Protein AF-A0A5X5WXW9-F1 (afdb_monomer_lite)

Radius of gyration: 16.82 Å; chains: 1; bounding box: 52×45×44 Å

Structure (mmCIF, N/CA/C/O backbone):
data_AF-A0A5X5WXW9-F1
#
_entry.id   AF-A0A5X5WXW9-F1
#
loop_
_atom_site.group_PDB
_atom_site.id
_atom_site.type_symbol
_atom_site.label_atom_id
_atom_site.label_alt_id
_atom_site.label_comp_id
_atom_site.label_asym_id
_atom_site.label_entity_id
_atom_site.label_seq_id
_atom_site.pdbx_PDB_ins_code
_atom_site.Cartn_x
_atom_site.Cartn_y
_atom_site.Cartn_z
_atom_site.occupancy
_atom_site.B_iso_or_equiv
_atom_site.auth_seq_id
_atom_site.auth_comp_id
_atom_site.auth_asym_id
_atom_site.auth_atom_id
_atom_site.pdbx_PDB_model_num
ATOM 1 N N . PRO A 1 1 ? -33.579 -34.710 -15.423 1.00 35.94 1 PRO A N 1
ATOM 2 C CA . PRO A 1 1 ? -33.765 -33.239 -15.395 1.00 35.94 1 PRO A CA 1
ATOM 3 C C . PRO A 1 1 ? -32.808 -32.588 -14.384 1.00 35.94 1 PRO A C 1
ATOM 5 O O . PRO A 1 1 ? -32.977 -32.773 -13.184 1.00 35.94 1 PRO A O 1
ATOM 8 N N . ILE A 1 2 ? -31.778 -31.888 -14.869 1.00 40.22 2 ILE A N 1
ATOM 9 C CA . ILE A 1 2 ? -30.799 -31.188 -14.029 1.00 40.22 2 ILE A CA 1
ATOM 10 C C . ILE A 1 2 ? -30.875 -29.694 -14.354 1.00 40.22 2 ILE A C 1
ATOM 12 O O . ILE A 1 2 ? -30.852 -29.301 -15.520 1.00 40.22 2 ILE A O 1
ATOM 16 N N . SER A 1 3 ? -31.078 -28.876 -13.324 1.00 35.94 3 SER A N 1
ATOM 17 C CA . SER A 1 3 ? -31.236 -27.430 -13.465 1.00 35.94 3 SER A CA 1
ATOM 18 C C . SER A 1 3 ? -29.859 -26.785 -13.599 1.00 35.94 3 SER A C 1
ATOM 20 O O . SER A 1 3 ? -29.066 -26.810 -12.662 1.00 35.94 3 SER A O 1
ATOM 22 N N . ILE A 1 4 ? -29.575 -26.218 -14.771 1.00 55.91 4 ILE A N 1
ATOM 23 C CA . ILE A 1 4 ? -28.431 -25.339 -15.022 1.00 55.91 4 ILE A CA 1
ATOM 24 C C . ILE A 1 4 ? -29.017 -23.944 -15.209 1.00 55.91 4 ILE A C 1
ATOM 26 O O . ILE A 1 4 ? -29.536 -23.643 -16.280 1.00 55.91 4 ILE A O 1
ATOM 30 N N . ARG A 1 5 ? -28.981 -23.101 -14.175 1.00 50.28 5 ARG A N 1
ATOM 31 C CA . ARG A 1 5 ? -29.218 -21.652 -14.289 1.00 50.28 5 ARG A CA 1
ATOM 32 C C . ARG A 1 5 ? -28.781 -20.960 -13.001 1.00 50.28 5 ARG A C 1
ATOM 34 O O . ARG A 1 5 ? -29.483 -21.022 -12.001 1.00 50.28 5 ARG A O 1
ATOM 41 N N . GLY A 1 6 ? -27.632 -20.285 -13.051 1.00 42.75 6 GLY A N 1
ATOM 42 C CA . GLY A 1 6 ? -27.244 -19.348 -11.997 1.00 42.75 6 GLY A CA 1
ATOM 43 C C . GLY A 1 6 ? -25.746 -19.143 -11.807 1.00 42.75 6 GLY A C 1
ATOM 44 O O . GLY A 1 6 ? -25.273 -19.352 -10.705 1.00 42.75 6 GLY A O 1
ATOM 45 N N . GLY A 1 7 ? -25.035 -18.753 -12.873 1.00 45.94 7 GLY A N 1
ATOM 46 C CA . GLY A 1 7 ? -23.791 -17.966 -12.839 1.00 45.94 7 GLY A CA 1
ATOM 47 C C . GLY A 1 7 ? -22.665 -18.410 -11.899 1.00 45.94 7 GLY A C 1
ATOM 48 O O . GLY A 1 7 ? -22.713 -18.177 -10.697 1.00 45.94 7 GLY A O 1
ATOM 49 N N . ILE A 1 8 ? -21.567 -18.906 -12.476 1.00 45.97 8 ILE A N 1
ATOM 50 C CA . ILE A 1 8 ? -20.265 -18.917 -11.798 1.00 45.97 8 ILE A CA 1
ATOM 51 C C . ILE A 1 8 ? -19.945 -17.468 -11.418 1.00 45.97 8 ILE A C 1
ATOM 53 O O . ILE A 1 8 ? -19.677 -16.629 -12.278 1.00 45.97 8 ILE A O 1
ATOM 57 N N . ASN A 1 9 ? -20.016 -17.158 -10.128 1.00 45.88 9 ASN A N 1
ATOM 58 C CA . ASN A 1 9 ? -19.549 -15.888 -9.605 1.00 45.88 9 ASN A CA 1
ATOM 59 C C . ASN A 1 9 ? -18.012 -15.926 -9.651 1.00 45.88 9 ASN A C 1
ATOM 61 O O . ASN A 1 9 ? -17.371 -16.511 -8.783 1.00 45.88 9 ASN A O 1
ATOM 65 N N . LEU A 1 10 ? -17.423 -15.347 -10.702 1.00 43.53 10 LEU A N 1
ATOM 66 C CA . LEU A 1 10 ? -15.971 -15.281 -10.946 1.00 43.53 10 LEU A CA 1
ATOM 67 C C . LEU A 1 10 ? -15.194 -14.443 -9.905 1.00 43.53 10 LEU A C 1
ATOM 69 O O . LEU A 1 10 ? -13.984 -14.291 -10.029 1.00 43.53 10 LEU A O 1
ATOM 73 N N . TYR A 1 11 ? -15.855 -13.939 -8.858 1.00 43.34 11 TYR A N 1
ATOM 74 C CA . TYR A 1 11 ? -15.224 -13.288 -7.704 1.00 43.34 11 TYR A CA 1
ATOM 75 C C . TYR A 1 11 ? -15.028 -14.232 -6.510 1.00 43.34 11 TYR A C 1
ATOM 77 O O . TYR A 1 11 ? -15.009 -13.788 -5.359 1.00 43.34 11 TYR A O 1
ATOM 85 N N . GLN A 1 12 ? -14.876 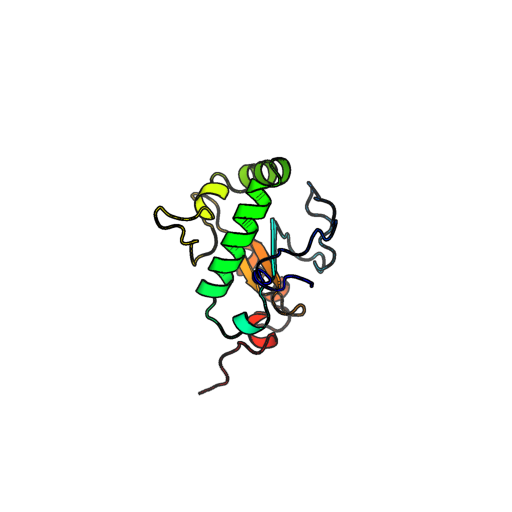-15.535 -6.754 1.00 36.75 12 GLN A N 1
ATOM 86 C CA . GLN A 1 12 ? -14.380 -16.430 -5.719 1.00 36.75 12 GLN A CA 1
ATOM 87 C C . GLN A 1 12 ? -12.906 -16.090 -5.473 1.00 36.75 12 GLN A C 1
ATOM 89 O O . GLN A 1 12 ? -12.025 -16.470 -6.242 1.00 36.75 12 GLN A O 1
ATOM 94 N N . TYR A 1 13 ? -12.636 -15.338 -4.403 1.00 45.09 13 TYR A N 1
ATOM 95 C CA . TYR A 1 13 ? -11.309 -15.337 -3.803 1.00 45.09 13 TYR A CA 1
ATOM 96 C C . TYR A 1 13 ? -10.932 -16.795 -3.555 1.00 45.09 13 TYR A C 1
ATOM 98 O O . TYR A 1 13 ? -11.674 -17.517 -2.884 1.00 45.09 13 TYR A O 1
ATOM 106 N N . ALA A 1 14 ? -9.826 -17.232 -4.159 1.00 35.44 14 ALA A N 1
ATOM 107 C CA . ALA A 1 14 ? -9.316 -18.577 -3.962 1.00 35.44 14 ALA A CA 1
ATOM 108 C C . ALA A 1 14 ? -9.222 -18.852 -2.449 1.00 35.44 14 ALA A C 1
ATOM 110 O O . ALA A 1 14 ? -8.676 -18.014 -1.723 1.00 35.44 14 ALA A O 1
ATOM 111 N N . PRO A 1 15 ? -9.771 -19.972 -1.954 1.00 38.28 15 PRO A N 1
ATOM 112 C CA . PRO A 1 15 ? -9.630 -20.326 -0.554 1.00 38.28 15 PRO A CA 1
ATOM 113 C C . PRO A 1 15 ? -8.145 -20.573 -0.249 1.00 38.28 15 PRO A C 1
ATOM 115 O O . PRO A 1 15 ? -7.556 -21.520 -0.755 1.00 38.28 15 PRO A O 1
ATOM 118 N N . ASN A 1 16 ? -7.581 -19.680 0.569 1.00 46.34 16 ASN A N 1
ATOM 119 C CA . ASN A 1 16 ? -6.363 -19.799 1.376 1.00 46.34 16 ASN A CA 1
ATOM 120 C C . ASN A 1 16 ? -5.092 -20.375 0.717 1.00 46.34 16 ASN A C 1
ATOM 122 O O . ASN A 1 16 ? -4.934 -21.594 0.648 1.00 46.34 16 ASN A O 1
ATOM 126 N N . PRO A 1 17 ? -4.056 -19.552 0.474 1.00 35.62 17 PRO A N 1
ATOM 127 C CA . PRO A 1 17 ? -2.695 -19.970 0.756 1.00 35.62 17 PRO A CA 1
ATOM 128 C C . PRO A 1 17 ? -2.416 -19.693 2.239 1.00 35.62 17 PRO A C 1
ATOM 130 O O . PRO A 1 17 ? -2.293 -18.544 2.657 1.00 35.62 17 PRO A O 1
ATOM 133 N N . ILE A 1 18 ? -2.346 -20.744 3.054 1.00 37.53 18 ILE A N 1
ATOM 134 C CA . ILE A 1 18 ? -1.765 -20.651 4.396 1.00 37.53 18 ILE A CA 1
ATOM 135 C C . ILE A 1 18 ? -0.286 -20.282 4.219 1.00 37.53 18 ILE A C 1
ATOM 137 O O . ILE A 1 18 ? 0.556 -21.144 3.989 1.00 37.53 18 ILE A O 1
ATOM 141 N N . SER A 1 19 ? 0.027 -18.997 4.304 1.00 38.12 19 SER A N 1
ATOM 142 C CA . SER A 1 19 ? 1.352 -18.502 4.663 1.00 38.12 19 SER A CA 1
ATOM 143 C C . SER A 1 19 ? 1.185 -17.819 6.006 1.00 38.12 19 SER A C 1
ATOM 145 O O . SER A 1 19 ? 0.351 -16.928 6.156 1.00 38.12 19 SER A O 1
ATOM 147 N N . TRP A 1 20 ? 1.895 -18.341 6.995 1.00 40.53 20 TRP A N 1
ATOM 148 C CA . TRP A 1 20 ? 1.813 -17.919 8.379 1.00 40.53 20 TRP A CA 1
ATOM 149 C C . TRP A 1 20 ? 1.969 -16.404 8.483 1.00 40.53 20 TRP A C 1
ATOM 151 O O . TRP A 1 20 ? 2.881 -15.821 7.903 1.00 40.53 20 TRP A O 1
ATOM 161 N N . ILE A 1 21 ? 1.045 -15.788 9.214 1.00 39.72 21 ILE A N 1
ATOM 162 C CA . ILE A 1 21 ? 1.160 -14.412 9.682 1.00 39.72 21 ILE A CA 1
ATOM 163 C C . ILE A 1 21 ? 2.436 -14.369 10.520 1.00 39.72 21 ILE A C 1
ATOM 165 O O . ILE A 1 21 ? 2.492 -15.003 11.570 1.00 39.72 21 ILE A O 1
ATOM 169 N N . ASP A 1 22 ? 3.466 -13.697 10.019 1.00 40.62 22 ASP A N 1
ATOM 170 C CA . ASP A 1 22 ? 4.719 -13.466 10.727 1.00 40.62 22 ASP A CA 1
ATOM 171 C C . ASP A 1 22 ? 4.621 -12.123 11.468 1.00 40.62 22 ASP A C 1
ATOM 173 O O . ASP A 1 22 ? 4.694 -11.067 10.831 1.00 40.62 22 ASP A O 1
ATOM 177 N N . PRO A 1 23 ? 4.449 -12.118 12.802 1.00 42.78 23 PRO A N 1
ATOM 178 C CA . PRO A 1 23 ? 4.327 -10.891 13.584 1.00 42.78 23 PRO A CA 1
ATOM 179 C C . PRO A 1 23 ? 5.625 -10.063 13.636 1.00 42.78 23 PRO A C 1
ATOM 181 O O . PRO A 1 23 ? 5.599 -8.959 14.176 1.00 42.78 23 PRO A O 1
ATOM 184 N N . LEU A 1 24 ? 6.748 -10.585 13.117 1.00 47.72 24 L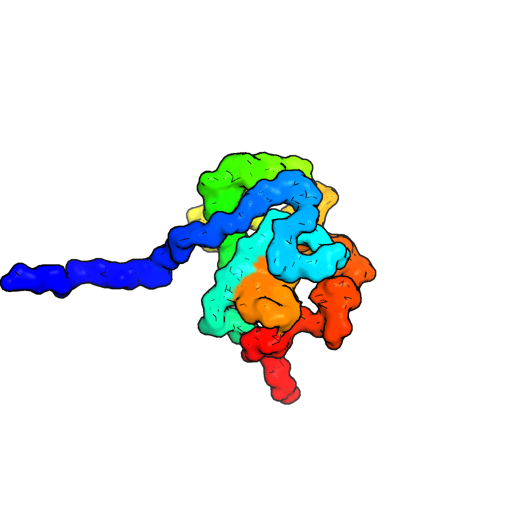EU A N 1
ATOM 185 C CA . LEU A 1 24 ? 8.089 -9.995 13.196 1.00 47.72 24 LEU A CA 1
ATOM 186 C C . LEU A 1 24 ? 8.702 -9.639 11.826 1.00 47.72 24 LEU A C 1
ATOM 188 O O . LEU A 1 24 ? 9.782 -9.055 11.798 1.00 47.72 24 LEU A O 1
ATOM 192 N N . GLY A 1 25 ? 8.031 -9.940 10.707 1.00 44.81 25 GLY A N 1
ATOM 193 C CA . GLY A 1 25 ? 8.479 -9.548 9.359 1.00 44.81 25 GLY A CA 1
ATOM 194 C C . GLY A 1 25 ? 9.698 -10.308 8.806 1.00 44.81 25 GLY A C 1
ATOM 195 O O . GLY A 1 25 ? 10.334 -9.837 7.868 1.00 44.81 25 GLY A O 1
ATOM 196 N N . LEU A 1 26 ? 10.030 -11.481 9.345 1.00 43.84 26 LEU A N 1
ATOM 197 C CA . LEU A 1 26 ? 11.212 -12.275 8.992 1.00 43.84 26 LEU A CA 1
ATOM 198 C C . LEU A 1 26 ? 11.019 -13.260 7.823 1.00 43.84 26 LEU A C 1
ATOM 200 O O . LEU A 1 26 ? 12.013 -13.760 7.296 1.00 43.84 26 LEU A O 1
ATOM 204 N N . ALA A 1 27 ? 9.795 -13.550 7.374 1.00 38.78 27 ALA A N 1
ATOM 205 C CA . ALA A 1 27 ? 9.572 -14.492 6.275 1.00 38.78 27 ALA A CA 1
ATOM 206 C C . ALA A 1 27 ? 8.379 -14.121 5.378 1.00 38.78 27 ALA A C 1
ATOM 208 O O . ALA A 1 27 ? 7.283 -14.659 5.516 1.00 38.78 27 ALA A O 1
ATOM 209 N N . SER A 1 28 ? 8.606 -13.285 4.358 1.00 44.34 28 SER A N 1
ATOM 210 C CA . SER A 1 28 ? 7.835 -13.431 3.115 1.00 44.34 28 SER A CA 1
ATOM 211 C C . SER A 1 28 ? 8.590 -14.408 2.217 1.00 44.34 28 SER A C 1
ATOM 213 O O . SER A 1 28 ? 9.747 -14.200 1.868 1.00 44.34 28 SER A O 1
ATOM 215 N N . THR A 1 29 ? 7.928 -15.501 1.836 1.00 45.06 29 THR A N 1
ATOM 216 C CA . THR A 1 29 ? 8.442 -16.554 0.939 1.00 45.06 29 THR A CA 1
ATOM 217 C C . THR A 1 29 ? 8.817 -16.062 -0.467 1.00 45.06 29 THR A C 1
ATOM 219 O O . THR A 1 29 ? 9.324 -16.844 -1.264 1.00 45.06 29 THR A O 1
ATOM 222 N N . ASN A 1 30 ? 8.590 -14.780 -0.774 1.00 48.88 30 ASN A N 1
ATOM 223 C CA . ASN A 1 30 ? 9.034 -14.116 -2.003 1.00 48.88 30 ASN A CA 1
ATOM 224 C C . ASN A 1 30 ? 9.829 -12.829 -1.730 1.00 48.88 30 ASN A C 1
ATOM 226 O O . ASN A 1 30 ? 10.128 -12.087 -2.661 1.00 48.88 30 ASN A O 1
ATOM 230 N N . ASN A 1 31 ? 10.168 -12.552 -0.472 1.00 52.06 31 ASN A N 1
ATOM 231 C CA . ASN A 1 31 ? 11.001 -11.426 -0.099 1.00 52.06 31 ASN A CA 1
ATOM 232 C C . ASN A 1 31 ? 12.467 -11.841 -0.261 1.00 52.06 31 ASN A C 1
ATOM 234 O O . ASN A 1 31 ? 12.882 -12.834 0.337 1.00 52.06 31 ASN A O 1
ATOM 238 N N . PRO A 1 32 ? 13.288 -11.109 -1.028 1.00 51.47 32 PRO A N 1
ATOM 239 C CA . PRO A 1 32 ? 14.720 -11.382 -1.091 1.00 51.47 32 PRO A CA 1
ATOM 240 C C . PRO A 1 32 ? 15.445 -11.137 0.254 1.00 51.47 32 PRO A C 1
ATOM 242 O O . PRO A 1 32 ? 16.666 -11.252 0.300 1.00 51.47 32 PRO A O 1
ATOM 245 N N . GLY A 1 33 ? 14.723 -10.804 1.336 1.00 58.03 33 GLY A N 1
ATOM 246 C CA . GLY A 1 33 ? 15.275 -10.488 2.656 1.00 58.03 33 GLY A CA 1
ATOM 247 C C . GLY A 1 33 ? 15.914 -9.101 2.709 1.00 58.03 33 GLY A C 1
ATOM 248 O O . GLY A 1 33 ? 16.712 -8.827 3.598 1.00 58.03 33 GLY A O 1
ATOM 249 N N . VAL A 1 34 ? 15.606 -8.247 1.728 1.00 73.62 34 VAL A N 1
ATOM 250 C CA . VAL A 1 34 ? 16.258 -6.943 1.541 1.00 73.62 34 VAL A CA 1
ATOM 251 C C . VAL A 1 34 ? 15.390 -5.805 2.079 1.00 73.62 34 VAL A C 1
ATOM 253 O O . VAL A 1 34 ? 15.913 -4.765 2.467 1.00 73.62 34 VAL A O 1
ATOM 256 N N . TYR A 1 35 ? 14.067 -5.969 2.135 1.00 78.81 35 TYR A N 1
ATOM 257 C CA . TYR A 1 35 ? 13.155 -4.949 2.648 1.00 78.81 35 TYR A CA 1
ATOM 258 C C . TYR A 1 35 ? 11.935 -5.548 3.339 1.00 78.81 35 TYR A C 1
ATOM 260 O O . TYR A 1 35 ? 11.573 -6.696 3.098 1.00 78.81 35 TYR A O 1
ATOM 268 N N . ASP A 1 36 ? 11.286 -4.757 4.185 1.00 83.19 36 ASP A N 1
ATOM 269 C CA . ASP A 1 36 ? 10.110 -5.195 4.927 1.00 83.19 36 ASP A CA 1
ATOM 270 C C . ASP A 1 36 ? 8.833 -5.051 4.094 1.00 83.19 36 ASP A C 1
ATOM 272 O O . ASP A 1 36 ? 8.600 -4.031 3.440 1.00 83.19 36 ASP A O 1
ATOM 276 N N . VAL A 1 37 ? 7.971 -6.066 4.166 1.00 85.44 37 VAL A N 1
ATOM 277 C CA . VAL A 1 37 ? 6.672 -6.102 3.485 1.00 85.44 37 VAL A CA 1
ATOM 278 C C . VAL A 1 37 ? 5.564 -6.231 4.524 1.00 85.44 37 VAL A C 1
ATOM 280 O O . VAL A 1 37 ? 5.578 -7.141 5.347 1.00 85.44 37 VAL A O 1
ATOM 283 N N . TYR A 1 38 ? 4.579 -5.338 4.461 1.00 86.56 38 TYR A N 1
ATOM 284 C CA . TYR A 1 38 ? 3.492 -5.224 5.443 1.00 86.56 38 TYR A CA 1
ATOM 285 C C . TYR A 1 38 ? 2.135 -5.708 4.922 1.00 86.56 38 TYR A C 1
ATOM 287 O O . TYR A 1 38 ? 1.146 -5.718 5.651 1.00 86.56 38 TYR A O 1
ATOM 295 N N . GLY A 1 39 ? 2.068 -6.101 3.653 1.00 86.56 39 GLY A N 1
ATOM 296 C CA . GLY A 1 39 ? 0.868 -6.642 3.030 1.00 86.56 39 GLY A CA 1
ATOM 297 C C . GLY A 1 39 ? 1.126 -7.001 1.576 1.00 86.56 39 GLY A C 1
ATOM 298 O O . GLY A 1 39 ? 1.946 -6.372 0.912 1.00 86.56 39 GLY A O 1
ATOM 299 N N . GLU A 1 40 ? 0.420 -8.004 1.069 1.00 88.56 40 GLU A N 1
ATOM 300 C CA . GLU A 1 40 ? 0.541 -8.435 -0.322 1.00 88.56 40 GLU A CA 1
ATOM 301 C C . GLU A 1 40 ? -0.821 -8.401 -1.011 1.00 88.56 40 GLU A C 1
ATOM 303 O O . GLU A 1 40 ? -1.851 -8.759 -0.433 1.00 88.56 40 GLU A O 1
ATOM 308 N N . ALA A 1 41 ? -0.820 -7.993 -2.274 1.00 87.25 41 ALA A N 1
ATOM 309 C CA . ALA A 1 41 ? -1.980 -8.044 -3.143 1.00 87.25 41 ALA A CA 1
ATOM 310 C C . ALA A 1 41 ? -1.599 -8.631 -4.499 1.00 87.25 41 ALA A C 1
ATOM 312 O O . ALA A 1 41 ? -0.519 -8.366 -5.026 1.00 87.25 41 ALA A O 1
ATOM 313 N N . ARG A 1 42 ? -2.499 -9.419 -5.087 1.00 88.25 42 ARG A N 1
ATOM 314 C CA . ARG A 1 42 ? -2.286 -10.042 -6.398 1.00 88.25 42 ARG A CA 1
ATOM 315 C C . ARG A 1 42 ? -3.263 -9.499 -7.417 1.00 88.25 42 ARG A C 1
ATOM 317 O O . ARG A 1 42 ? -4.474 -9.625 -7.250 1.00 88.25 42 ARG A O 1
ATOM 324 N N . LEU A 1 43 ? -2.739 -8.925 -8.488 1.00 84.88 43 LEU A N 1
ATOM 325 C CA . LEU A 1 43 ? -3.538 -8.510 -9.626 1.00 84.88 43 LEU A CA 1
ATOM 326 C C . LEU A 1 43 ? -3.796 -9.687 -10.561 1.00 84.88 43 LEU A C 1
ATOM 328 O O . LEU A 1 43 ? -2.885 -10.480 -10.811 1.00 84.88 43 LEU A O 1
ATOM 332 N N . PRO A 1 44 ? -4.998 -9.771 -11.140 1.00 85.44 44 PRO A N 1
ATOM 333 C CA . PRO A 1 44 ? -5.232 -10.633 -12.282 1.00 85.44 44 PRO A CA 1
ATOM 334 C C . PRO A 1 44 ? -4.489 -10.093 -13.521 1.00 85.44 44 PRO A C 1
ATOM 336 O O . PRO A 1 44 ? -4.175 -8.903 -13.625 1.00 85.44 44 PRO A O 1
ATOM 339 N N . SER A 1 45 ? -4.149 -10.987 -14.451 1.00 79.94 45 SER A N 1
ATOM 340 C CA . SER A 1 45 ? -3.276 -10.679 -15.596 1.00 79.94 45 SER A CA 1
ATOM 341 C C . SER A 1 45 ? -3.866 -9.666 -16.578 1.00 79.94 45 SER A C 1
ATOM 343 O O . SER A 1 45 ? -3.126 -8.922 -17.222 1.00 79.94 45 SER A O 1
ATOM 345 N N . ASP A 1 46 ? -5.191 -9.580 -16.660 1.00 83.44 46 ASP A N 1
ATOM 346 C CA . ASP A 1 46 ? -5.923 -8.565 -17.421 1.00 83.44 46 ASP A CA 1
ATOM 347 C C . ASP A 1 46 ? -5.687 -7.146 -16.878 1.00 83.44 46 ASP A C 1
ATOM 349 O O . ASP A 1 46 ? -5.716 -6.173 -17.636 1.00 83.44 46 ASP A O 1
ATOM 353 N N . MET A 1 47 ? -5.381 -7.018 -15.584 1.00 86.50 47 MET A N 1
ATOM 354 C CA . MET A 1 47 ? -5.083 -5.735 -14.966 1.00 86.50 47 MET A CA 1
ATOM 355 C C . MET A 1 47 ? -3.657 -5.255 -15.215 1.00 86.50 47 MET A C 1
ATOM 357 O O . MET A 1 47 ? -3.432 -4.067 -15.049 1.00 86.50 47 MET A O 1
ATOM 361 N N . TYR A 1 48 ? -2.711 -6.086 -15.672 1.00 84.81 48 TYR A N 1
ATOM 362 C CA . TYR A 1 48 ? -1.284 -5.708 -15.746 1.00 84.81 48 TYR A CA 1
ATOM 363 C C . TYR A 1 48 ? -1.012 -4.460 -16.595 1.00 84.81 48 TYR A C 1
ATOM 365 O O . TYR A 1 48 ? -0.078 -3.706 -16.321 1.00 84.81 48 TYR A O 1
ATOM 373 N N . ARG A 1 49 ? -1.836 -4.227 -17.623 1.00 83.12 49 ARG A N 1
ATOM 374 C CA . ARG A 1 49 ? -1.738 -3.067 -18.525 1.00 83.12 49 ARG A CA 1
ATOM 375 C C . ARG A 1 49 ? -2.513 -1.842 -18.038 1.00 83.12 49 ARG A C 1
ATOM 377 O O . ARG A 1 49 ? -2.493 -0.808 -18.705 1.00 83.12 49 ARG A O 1
ATOM 384 N N . MET A 1 50 ? -3.215 -1.939 -16.913 1.00 85.12 50 MET A N 1
ATOM 385 C CA . MET A 1 50 ? -3.944 -0.814 -16.342 1.00 85.12 50 MET A CA 1
ATOM 386 C C . MET A 1 50 ? -2.991 0.191 -15.678 1.00 85.12 50 MET A C 1
ATOM 388 O O . MET A 1 50 ? -1.772 0.014 -15.613 1.00 85.12 50 MET A O 1
ATOM 392 N N . SER A 1 51 ? -3.555 1.319 -15.240 1.00 89.00 51 SER A N 1
ATOM 393 C CA . SER A 1 51 ? -2.792 2.347 -14.535 1.00 89.00 51 SER A CA 1
ATOM 394 C C . SER A 1 51 ? -2.465 1.934 -13.104 1.00 89.00 51 SER A C 1
ATOM 396 O O . SER A 1 51 ? -3.218 1.190 -12.476 1.00 89.00 51 SER A O 1
ATOM 398 N N . ASP A 1 52 ? -1.405 2.516 -12.543 1.00 87.00 52 ASP A N 1
ATOM 399 C CA . ASP A 1 52 ? -0.998 2.269 -11.154 1.00 87.00 52 ASP A CA 1
ATOM 400 C C . ASP A 1 52 ? -2.137 2.554 -10.174 1.00 87.00 52 ASP A C 1
ATOM 402 O O . ASP A 1 52 ? -2.387 1.784 -9.258 1.00 87.00 52 ASP A O 1
ATOM 406 N N . GLY A 1 53 ? -2.948 3.582 -10.440 1.00 90.62 53 GLY A N 1
ATO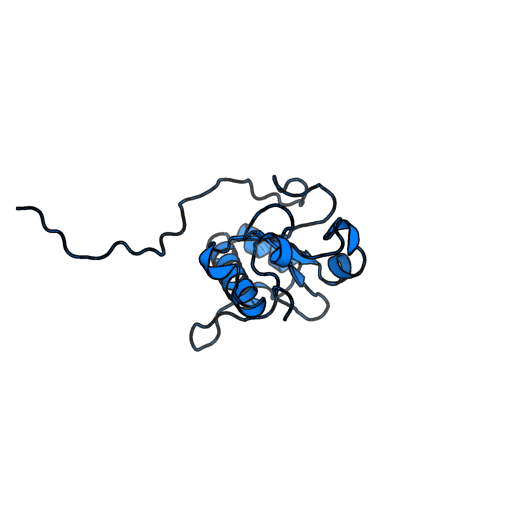M 407 C CA . GLY A 1 53 ? -4.121 3.855 -9.613 1.00 90.62 53 GLY A CA 1
ATOM 408 C C . GLY A 1 53 ? -5.205 2.766 -9.659 1.00 90.62 53 GLY A C 1
ATOM 409 O O . GLY A 1 53 ? -6.000 2.675 -8.728 1.00 90.62 53 GLY A O 1
ATOM 410 N N . LYS A 1 54 ? -5.279 1.951 -10.722 1.00 92.50 54 LYS A N 1
ATOM 411 C CA . LYS A 1 54 ? -6.138 0.753 -10.762 1.00 92.50 54 LYS A CA 1
ATOM 412 C C . LYS A 1 54 ? -5.501 -0.415 -10.020 1.00 92.50 54 LYS A C 1
ATOM 414 O O . LYS A 1 54 ? -6.209 -1.103 -9.294 1.00 92.50 54 LYS A O 1
ATOM 419 N N . HIS A 1 55 ? -4.187 -0.578 -10.142 1.00 91.25 55 HIS A N 1
ATOM 420 C CA . HIS A 1 55 ? -3.437 -1.554 -9.356 1.00 91.25 55 HIS A CA 1
ATOM 421 C C . HIS A 1 55 ? -3.605 -1.297 -7.852 1.00 91.25 55 HIS A C 1
ATOM 423 O O . HIS A 1 55 ? -3.979 -2.196 -7.110 1.00 91.25 55 HIS A O 1
ATOM 429 N N . PHE A 1 56 ? -3.432 -0.048 -7.416 1.00 94.25 56 PHE A N 1
ATOM 430 C CA . PHE A 1 56 ? -3.552 0.349 -6.011 1.00 94.25 56 PHE A CA 1
ATOM 431 C C . PHE A 1 56 ? -4.991 0.267 -5.507 1.00 94.25 56 PHE A C 1
ATOM 433 O O . PHE A 1 56 ? -5.213 -0.078 -4.355 1.00 94.25 56 PHE A O 1
ATOM 440 N N . GLN A 1 57 ? -5.978 0.539 -6.365 1.00 94.12 57 GLN A N 1
ATOM 441 C CA . GLN A 1 57 ? -7.386 0.340 -6.021 1.00 94.12 57 GLN A CA 1
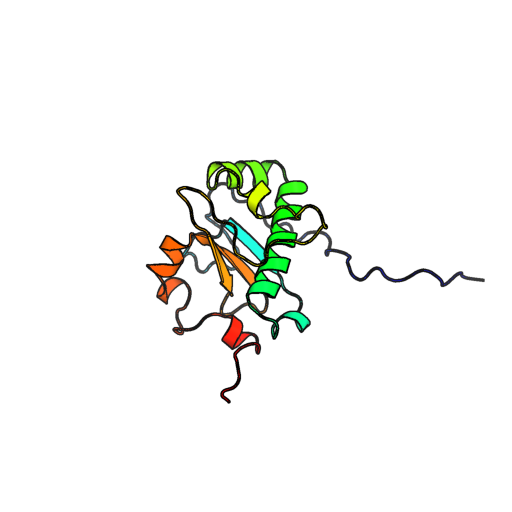ATOM 442 C C . GLN A 1 57 ? -7.694 -1.121 -5.694 1.00 94.12 57 GLN A C 1
ATOM 444 O O . GLN A 1 57 ? -8.369 -1.393 -4.702 1.00 94.12 57 GLN A O 1
ATOM 449 N N . GLU A 1 58 ? -7.189 -2.047 -6.505 1.00 91.94 58 GLU A N 1
ATOM 450 C CA . GLU A 1 58 ? -7.354 -3.477 -6.258 1.00 91.94 58 GLU A CA 1
ATOM 451 C C . GLU A 1 58 ? -6.533 -3.945 -5.050 1.00 91.94 58 GLU A C 1
ATOM 453 O O . GLU A 1 58 ? -7.033 -4.705 -4.223 1.00 91.94 58 GLU A O 1
ATOM 458 N N . ALA A 1 59 ? -5.321 -3.421 -4.877 1.00 91.25 59 ALA A N 1
ATOM 459 C CA . ALA A 1 59 ? -4.490 -3.732 -3.721 1.00 91.25 59 ALA A CA 1
ATOM 460 C C . ALA A 1 59 ? -5.114 -3.247 -2.399 1.00 91.25 59 ALA A C 1
ATOM 462 O O . ALA A 1 59 ? -5.203 -4.011 -1.441 1.00 91.25 59 ALA A O 1
ATOM 463 N N . ASN A 1 60 ? -5.666 -2.030 -2.366 1.00 94.75 60 ASN A N 1
ATOM 464 C CA . ASN A 1 60 ? -6.407 -1.507 -1.214 1.00 94.75 60 ASN A CA 1
ATOM 465 C C . ASN A 1 60 ? -7.666 -2.327 -0.915 1.00 94.75 60 ASN A C 1
ATOM 467 O O . ASN A 1 60 ? -7.977 -2.562 0.250 1.00 94.75 60 ASN A O 1
ATOM 471 N N . ARG A 1 61 ? -8.375 -2.796 -1.952 1.00 93.81 61 ARG A N 1
ATOM 472 C CA . ARG A 1 61 ? -9.516 -3.704 -1.784 1.00 93.81 61 ARG A CA 1
ATOM 473 C C . ARG A 1 61 ? -9.092 -4.989 -1.078 1.00 93.81 61 ARG A C 1
ATOM 475 O O . ARG A 1 61 ? -9.746 -5.398 -0.121 1.00 93.81 61 ARG A O 1
ATOM 482 N N . GLN A 1 62 ? -8.006 -5.613 -1.531 1.00 92.69 62 GLN A N 1
ATOM 483 C CA . GLN A 1 62 ? -7.482 -6.839 -0.927 1.00 92.69 62 GLN A CA 1
ATOM 484 C C . GLN A 1 62 ? -7.008 -6.606 0.508 1.00 92.69 62 GLN A C 1
ATOM 486 O O . GLN A 1 62 ? -7.426 -7.353 1.390 1.00 92.69 62 GLN A O 1
ATOM 491 N N . LEU A 1 63 ? -6.242 -5.540 0.765 1.00 91.56 63 LEU A N 1
ATOM 492 C CA . LEU A 1 63 ? -5.768 -5.210 2.110 1.00 91.56 63 LEU A CA 1
ATOM 493 C C . LEU A 1 63 ? -6.931 -4.951 3.076 1.00 91.56 63 LEU A C 1
ATOM 495 O O . LEU A 1 63 ? -6.939 -5.476 4.185 1.00 91.56 63 LEU A O 1
ATOM 499 N N . TYR A 1 64 ? -7.958 -4.215 2.639 1.00 93.62 64 TYR A N 1
ATOM 500 C CA . TYR A 1 64 ? -9.161 -3.989 3.440 1.00 93.62 64 TYR A CA 1
ATOM 501 C C . TYR A 1 64 ? -9.829 -5.306 3.853 1.00 93.62 64 TYR A C 1
ATOM 503 O O . TYR A 1 64 ? -10.167 -5.477 5.024 1.00 93.62 64 TYR A O 1
ATOM 511 N N . TYR A 1 65 ? -10.015 -6.248 2.922 1.00 90.25 65 TYR A N 1
ATOM 512 C CA . TYR A 1 65 ? -10.629 -7.538 3.247 1.00 90.25 65 TYR A CA 1
ATOM 513 C C . TYR A 1 65 ? -9.721 -8.432 4.099 1.00 90.25 65 TYR A C 1
ATOM 515 O O . TYR A 1 65 ? -10.241 -9.122 4.971 1.00 90.25 65 TYR A O 1
ATOM 523 N N . GLN A 1 66 ? -8.399 -8.387 3.912 1.00 88.06 66 GLN A N 1
ATOM 524 C CA . GLN A 1 66 ? -7.442 -9.073 4.790 1.00 88.06 66 GLN A CA 1
ATOM 525 C C . GLN A 1 66 ? -7.571 -8.556 6.229 1.00 88.06 66 GLN A C 1
ATOM 527 O O . GLN A 1 66 ? -7.870 -9.330 7.130 1.00 88.06 66 GLN A O 1
ATOM 532 N N . MET A 1 67 ? -7.489 -7.238 6.434 1.00 88.12 67 MET A N 1
ATOM 533 C CA . MET A 1 67 ? -7.659 -6.611 7.753 1.00 88.12 67 MET A CA 1
ATOM 534 C C . MET A 1 67 ? -9.059 -6.819 8.349 1.00 88.12 67 MET A C 1
ATOM 536 O O . MET A 1 67 ? -9.233 -6.836 9.565 1.00 88.12 67 MET A O 1
ATOM 540 N N . LYS A 1 68 ? -10.090 -6.927 7.505 1.00 89.75 68 LYS A N 1
ATOM 541 C CA . LYS A 1 68 ? -11.463 -7.175 7.957 1.00 89.75 68 LYS A CA 1
ATOM 542 C C . LYS A 1 68 ? -11.658 -8.614 8.436 1.00 89.75 68 LYS A C 1
ATOM 544 O O . LYS A 1 68 ? -12.404 -8.825 9.388 1.00 89.75 68 LYS A O 1
ATOM 549 N N . ASN A 1 69 ? -11.031 -9.576 7.764 1.00 87.31 69 ASN A N 1
ATOM 550 C CA . ASN A 1 69 ? -11.178 -11.001 8.058 1.00 87.31 69 ASN A CA 1
ATOM 551 C C . ASN A 1 69 ? -10.167 -11.497 9.102 1.00 87.31 69 ASN A C 1
ATOM 553 O O . ASN A 1 69 ? -10.411 -12.527 9.722 1.00 87.31 69 ASN A O 1
ATOM 557 N N . ASP A 1 70 ? -9.076 -10.760 9.317 1.00 87.56 70 ASP A N 1
ATOM 558 C CA . ASP A 1 70 ? -8.041 -11.059 10.303 1.00 87.56 70 ASP A CA 1
ATOM 559 C C . ASP A 1 70 ? -7.818 -9.861 11.252 1.00 87.56 70 ASP A C 1
ATOM 561 O O . ASP A 1 70 ? -7.080 -8.916 10.939 1.00 87.56 70 ASP A O 1
ATOM 565 N N . PRO A 1 71 ? -8.458 -9.881 12.438 1.00 88.31 71 PRO A N 1
ATOM 566 C CA . PRO A 1 71 ? -8.299 -8.834 13.442 1.00 88.31 71 PRO A CA 1
ATOM 567 C C . PRO A 1 71 ? -6.877 -8.715 14.005 1.00 88.31 71 PRO A C 1
ATOM 569 O O . PRO A 1 71 ? -6.495 -7.620 14.417 1.00 88.31 71 PRO A O 1
ATOM 572 N N . GLN A 1 72 ? -6.100 -9.805 14.040 1.00 87.44 72 GLN A N 1
ATOM 573 C CA . GLN A 1 72 ? -4.721 -9.777 14.539 1.00 87.44 72 GLN A CA 1
ATOM 574 C C . GLN A 1 72 ? -3.815 -9.077 13.531 1.00 87.44 72 GLN A C 1
ATOM 576 O O . GLN A 1 72 ? -3.088 -8.156 13.899 1.00 87.44 72 GLN A O 1
ATOM 581 N N . PHE A 1 73 ? -3.936 -9.433 12.251 1.00 85.25 73 PHE A N 1
ATOM 582 C CA . PHE A 1 73 ? -3.247 -8.737 11.167 1.00 85.25 73 PHE A CA 1
ATOM 583 C C . PHE A 1 73 ? -3.590 -7.243 11.149 1.00 85.25 73 PHE A C 1
ATOM 585 O O . PHE A 1 73 ? -2.698 -6.395 11.079 1.00 85.25 73 PHE A O 1
ATOM 592 N N . LYS A 1 74 ? -4.878 -6.901 11.302 1.00 88.19 74 LYS A N 1
ATOM 593 C CA . LYS A 1 74 ? -5.309 -5.505 11.446 1.00 88.19 74 LYS A CA 1
ATOM 594 C C . LYS A 1 74 ? -4.623 -4.810 12.620 1.00 88.19 74 LYS A C 1
ATOM 596 O O . LYS A 1 74 ? -4.151 -3.694 12.439 1.00 88.19 74 LYS A O 1
ATOM 601 N N . ALA A 1 75 ? -4.587 -5.429 13.798 1.00 88.19 75 ALA A N 1
ATOM 602 C CA . ALA A 1 75 ? -3.987 -4.826 14.985 1.00 88.19 75 ALA A CA 1
ATOM 603 C C . ALA A 1 75 ? -2.483 -4.564 14.801 1.00 88.19 75 ALA A C 1
ATOM 605 O O . ALA A 1 75 ? -2.017 -3.477 15.136 1.00 88.19 75 ALA A O 1
ATOM 606 N N . THR A 1 76 ? -1.745 -5.507 14.210 1.00 88.31 76 THR A N 1
ATOM 607 C CA . THR A 1 76 ? -0.320 -5.328 13.890 1.00 88.31 76 THR A CA 1
ATOM 608 C C . THR A 1 76 ? -0.108 -4.168 12.920 1.00 88.31 76 THR A C 1
ATOM 610 O O . THR A 1 76 ? 0.742 -3.307 13.153 1.00 88.31 76 THR A O 1
ATOM 613 N N . LEU A 1 77 ? -0.908 -4.104 11.852 1.00 89.06 77 LEU A N 1
ATOM 614 C CA . LEU A 1 77 ? -0.758 -3.067 10.836 1.00 89.06 77 LEU A CA 1
ATOM 615 C C . LEU A 1 77 ? -1.168 -1.681 11.353 1.00 89.06 77 LEU A C 1
ATOM 617 O O . LEU A 1 77 ? -0.491 -0.705 11.059 1.00 89.06 77 LEU A O 1
ATOM 621 N N . GLU A 1 78 ? -2.223 -1.596 12.163 1.00 91.94 78 GLU A N 1
ATOM 622 C CA . GLU A 1 78 ? -2.643 -0.367 12.854 1.00 91.94 78 GLU A CA 1
ATOM 623 C C . GLU A 1 78 ? -1.618 0.098 13.895 1.00 91.94 78 GLU A C 1
ATOM 625 O O . GLU A 1 78 ? -1.415 1.297 14.065 1.00 91.94 78 GLU A O 1
ATOM 630 N N . GLY A 1 79 ? -0.936 -0.836 14.568 1.00 91.19 79 GLY A N 1
ATOM 631 C CA . GLY A 1 79 ? 0.147 -0.513 15.496 1.00 91.19 79 GLY A CA 1
ATOM 632 C C . GLY A 1 79 ? 1.324 0.178 14.805 1.00 91.19 79 GLY A C 1
ATOM 633 O O . GLY A 1 79 ? 1.933 1.077 15.382 1.00 91.19 79 GLY A O 1
ATOM 634 N N . LYS A 1 80 ? 1.619 -0.204 13.556 1.00 89.50 80 LYS A N 1
ATOM 635 C CA . LYS A 1 80 ? 2.679 0.414 12.748 1.00 89.50 80 LYS A CA 1
ATOM 636 C C . LYS A 1 80 ? 2.212 1.662 11.995 1.00 89.50 80 LYS A C 1
ATOM 638 O O . LYS A 1 80 ? 2.939 2.649 11.925 1.00 89.50 80 LYS A O 1
ATOM 643 N N . TYR A 1 81 ? 1.006 1.615 11.440 1.00 93.38 81 TYR A N 1
ATOM 644 C CA . TYR A 1 81 ? 0.411 2.654 10.606 1.00 93.38 81 TYR A CA 1
ATOM 645 C C . TYR A 1 81 ? -0.964 3.045 11.165 1.00 93.38 81 TYR A C 1
ATOM 647 O O . TYR A 1 81 ? -1.994 2.555 10.690 1.00 93.38 81 TYR A O 1
ATOM 655 N N . PRO A 1 82 ? -1.013 3.933 12.173 1.00 95.12 82 PRO A N 1
ATOM 656 C CA . PRO A 1 82 ? -2.268 4.302 12.814 1.00 95.12 82 PRO A CA 1
ATOM 657 C C . PRO A 1 82 ? -3.274 4.902 11.826 1.00 95.12 82 PRO A C 1
ATOM 659 O O . PRO A 1 82 ? -2.986 5.889 11.141 1.00 95.12 82 PRO A O 1
ATOM 662 N N . GLY A 1 83 ? -4.471 4.317 11.771 1.00 94.75 83 GLY A N 1
ATOM 663 C CA . GLY A 1 83 ? -5.572 4.704 10.892 1.00 94.75 83 GLY A CA 1
ATOM 664 C C . GLY A 1 83 ? -5.524 4.080 9.496 1.00 94.75 83 GLY A C 1
ATOM 665 O O . GLY A 1 83 ? -6.331 4.449 8.637 1.00 94.75 83 GLY A O 1
ATOM 666 N N . ILE A 1 84 ? -4.603 3.150 9.222 1.00 94.94 84 ILE A N 1
ATOM 667 C CA . ILE A 1 84 ? -4.448 2.555 7.888 1.00 94.94 84 ILE A CA 1
ATOM 668 C C . ILE A 1 84 ? -5.705 1.829 7.400 1.00 94.94 84 ILE A C 1
ATOM 670 O O . ILE A 1 84 ? -6.026 1.925 6.213 1.00 94.94 84 ILE A O 1
ATOM 674 N N . PHE A 1 85 ? -6.475 1.188 8.287 1.00 95.12 85 PHE A N 1
ATOM 675 C CA . PHE A 1 85 ? -7.728 0.524 7.922 1.00 95.12 85 PHE A CA 1
ATOM 676 C C . PHE A 1 85 ? -8.724 1.504 7.303 1.00 95.12 85 PHE A C 1
ATOM 678 O O . PHE A 1 85 ? -9.391 1.187 6.317 1.00 95.12 85 PHE A O 1
ATOM 685 N N . GLU A 1 86 ? -8.814 2.716 7.850 1.00 95.44 86 GLU A N 1
ATOM 686 C CA . GLU A 1 86 ? -9.664 3.770 7.302 1.00 95.44 86 GLU A CA 1
ATOM 687 C C . GLU A 1 86 ? -9.138 4.240 5.941 1.00 95.44 86 GLU A C 1
ATOM 689 O O . GLU A 1 86 ? -9.916 4.422 5.004 1.00 95.44 86 GLU A O 1
ATOM 694 N N . LYS A 1 87 ? -7.812 4.359 5.790 1.00 94.75 87 LYS A N 1
ATOM 695 C CA . LYS A 1 87 ? -7.178 4.781 4.530 1.00 94.75 87 LYS A CA 1
ATOM 696 C C . LYS A 1 87 ? -7.373 3.800 3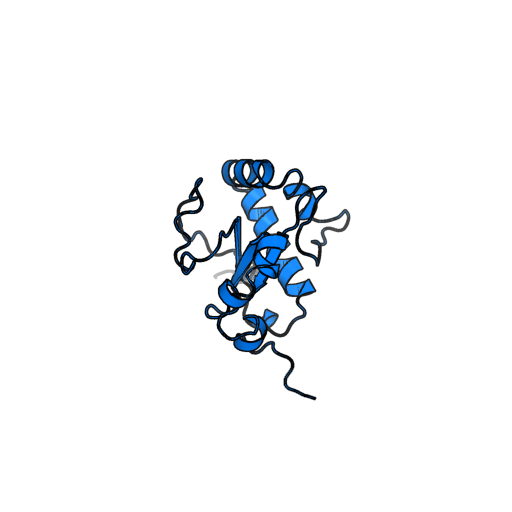.384 1.00 94.75 87 LYS A C 1
ATOM 698 O O . LYS A 1 87 ? -7.330 4.237 2.237 1.00 94.75 87 LYS A O 1
ATOM 703 N N . VAL A 1 88 ? -7.599 2.517 3.664 1.00 94.69 88 VAL A N 1
ATOM 704 C CA . VAL A 1 88 ? -7.943 1.516 2.638 1.00 94.69 88 VAL A CA 1
ATOM 705 C C . VAL A 1 88 ? -9.432 1.199 2.557 1.00 94.69 88 VAL A C 1
ATOM 707 O O . VAL A 1 88 ? -9.854 0.490 1.646 1.00 94.69 88 VAL A O 1
ATOM 710 N N . SER A 1 89 ? -10.246 1.739 3.464 1.00 94.25 89 SER A N 1
ATOM 711 C CA . SER A 1 89 ? -11.686 1.500 3.467 1.00 94.25 89 SER A CA 1
ATOM 712 C C . SER A 1 89 ? -12.371 2.119 2.242 1.00 94.25 89 SER A C 1
ATOM 714 O O . SER A 1 89 ? -11.955 3.171 1.742 1.00 94.25 89 SER A O 1
ATOM 716 N N . PRO A 1 90 ? -13.445 1.490 1.735 1.00 95.06 90 PRO A N 1
ATOM 717 C CA . PRO A 1 90 ? -14.211 2.057 0.639 1.00 95.06 90 PRO A CA 1
ATOM 718 C C . PRO A 1 90 ? -14.906 3.350 1.079 1.00 95.06 90 PRO A C 1
ATOM 720 O O . PRO A 1 90 ? -15.387 3.475 2.205 1.00 95.06 90 PRO A O 1
ATOM 723 N N . GLY A 1 91 ? -15.006 4.315 0.164 1.00 91.69 91 GLY A N 1
ATOM 724 C CA . GLY A 1 91 ? -15.760 5.542 0.410 1.00 91.69 91 GLY A CA 1
ATOM 725 C C . GLY A 1 91 ? -17.273 5.301 0.472 1.00 91.69 91 GLY A C 1
ATOM 726 O O . GLY A 1 91 ? -17.765 4.208 0.199 1.00 91.69 91 GLY A O 1
ATOM 727 N N . LYS A 1 92 ? -18.048 6.367 0.713 1.00 89.56 92 LYS A N 1
ATOM 728 C CA . LYS A 1 92 ? -19.525 6.320 0.823 1.00 89.56 92 LYS A CA 1
ATOM 729 C C . LYS A 1 92 ? -20.242 5.633 -0.352 1.00 89.56 92 LYS A C 1
ATOM 731 O O . LYS A 1 92 ? -21.348 5.140 -0.189 1.00 89.56 92 LYS A O 1
ATOM 736 N N . ARG A 1 93 ? -19.627 5.623 -1.541 1.00 90.75 93 ARG A N 1
ATOM 737 C CA . ARG A 1 93 ? -20.159 4.998 -2.768 1.00 90.75 93 ARG A CA 1
ATOM 738 C C . ARG A 1 93 ? -19.589 3.596 -3.043 1.00 90.75 93 ARG A C 1
ATOM 740 O O . ARG A 1 93 ? -19.725 3.101 -4.153 1.00 90.75 93 ARG A O 1
ATOM 747 N N . GLY A 1 94 ? -18.886 2.990 -2.086 1.00 90.19 94 GLY A N 1
ATOM 748 C CA . GLY A 1 94 ? -18.288 1.655 -2.215 1.00 90.19 94 GLY A CA 1
ATOM 749 C C . GLY A 1 94 ? -16.970 1.597 -2.998 1.00 90.19 94 GLY A C 1
ATOM 750 O O . GLY A 1 94 ? -16.378 0.530 -3.117 1.00 90.19 94 GLY A O 1
ATOM 751 N N . ALA A 1 95 ? -16.486 2.722 -3.532 1.00 92.19 95 ALA A N 1
ATOM 752 C CA . ALA A 1 95 ? -15.239 2.759 -4.291 1.00 92.19 95 ALA A CA 1
ATOM 753 C C . ALA A 1 95 ? -14.010 2.771 -3.370 1.00 92.19 95 ALA A C 1
ATOM 755 O O . ALA A 1 95 ? -13.926 3.597 -2.458 1.00 92.19 95 ALA A O 1
ATOM 756 N N . PHE A 1 96 ? -13.038 1.906 -3.666 1.00 95.31 96 PHE A N 1
ATOM 757 C CA . PHE A 1 96 ? -11.750 1.865 -2.973 1.00 95.31 96 PHE A CA 1
ATOM 758 C C . PHE A 1 96 ? -10.801 2.977 -3.454 1.00 95.31 96 PHE A C 1
ATOM 760 O O . PHE A 1 96 ? -10.831 3.328 -4.647 1.00 95.31 96 PHE A O 1
ATOM 767 N N . PRO A 1 97 ? -9.945 3.523 -2.569 1.00 94.56 97 PRO A N 1
ATOM 768 C CA . PRO A 1 97 ? -8.968 4.553 -2.916 1.00 94.56 97 PRO A CA 1
ATOM 769 C C . PRO A 1 97 ? -7.986 4.087 -3.992 1.00 94.56 97 PRO A C 1
ATOM 771 O O . PRO A 1 97 ? -7.581 2.934 -4.017 1.00 94.56 97 PRO A O 1
ATOM 774 N N . ARG A 1 98 ? -7.574 5.000 -4.877 1.00 94.31 98 ARG A N 1
ATOM 775 C CA . ARG A 1 98 ? -6.641 4.726 -5.991 1.00 94.31 98 ARG A CA 1
ATOM 776 C C . ARG A 1 98 ? -5.181 5.069 -5.677 1.00 94.31 98 ARG A C 1
ATOM 778 O O . ARG A 1 98 ? -4.354 5.118 -6.582 1.00 94.31 98 ARG A O 1
ATOM 785 N N . LYS A 1 99 ? -4.885 5.400 -4.426 1.00 94.31 99 LYS A N 1
ATOM 786 C CA . LYS A 1 99 ? -3.552 5.767 -3.938 1.00 94.31 99 LYS A CA 1
ATOM 787 C C . LYS A 1 99 ? -3.149 4.779 -2.853 1.00 94.31 99 LYS A C 1
ATOM 789 O O . LYS A 1 99 ? -4.034 4.203 -2.224 1.00 94.31 99 LYS A O 1
ATOM 794 N N . ALA A 1 100 ? -1.851 4.600 -2.643 1.00 93.25 100 ALA A N 1
ATOM 795 C CA . ALA A 1 100 ? -1.374 3.884 -1.469 1.00 93.25 100 ALA A CA 1
ATOM 796 C C . ALA A 1 100 ? -1.887 4.570 -0.186 1.00 93.25 100 ALA A C 1
ATOM 798 O O . ALA A 1 100 ? -2.098 5.792 -0.197 1.00 93.25 100 ALA A O 1
ATOM 799 N N . PRO A 1 101 ? -2.157 3.809 0.886 1.00 94.38 101 PRO A N 1
ATOM 800 C CA . PRO A 1 101 ? -2.606 4.395 2.134 1.00 94.38 101 PRO A CA 1
ATOM 801 C C . PRO A 1 101 ? -1.478 5.222 2.757 1.00 94.38 101 PRO A C 1
ATOM 803 O O . PRO A 1 101 ? -0.349 4.763 2.897 1.00 94.38 101 PRO A O 1
ATOM 806 N N . THR A 1 102 ? -1.780 6.454 3.143 1.00 94.25 102 THR A N 1
ATOM 807 C CA . THR A 1 102 ? -0.828 7.340 3.822 1.00 94.25 102 THR A CA 1
ATOM 808 C C . THR A 1 102 ? -1.517 8.066 4.969 1.00 94.25 102 THR A C 1
ATOM 810 O O . THR A 1 102 ? -2.742 8.263 4.956 1.00 94.25 102 THR A O 1
ATOM 813 N N . GLY A 1 103 ? -0.740 8.458 5.975 1.00 92.38 103 GLY A N 1
ATOM 814 C CA . GLY A 1 103 ? -1.240 9.105 7.179 1.00 92.38 103 GLY A CA 1
ATOM 815 C C . GLY A 1 103 ? -0.296 10.180 7.697 1.00 92.38 103 GLY A C 1
ATOM 816 O O . GLY A 1 103 ? 0.697 10.540 7.072 1.00 92.38 103 GLY A O 1
ATOM 817 N N . ILE A 1 104 ? -0.646 10.745 8.847 1.00 90.94 104 ILE A N 1
ATOM 818 C CA . ILE A 1 104 ? 0.206 11.733 9.505 1.00 90.94 104 ILE A CA 1
ATOM 819 C C . ILE A 1 104 ? 1.356 10.975 10.170 1.00 90.94 104 ILE A C 1
ATOM 821 O O . ILE A 1 104 ? 1.116 10.112 11.009 1.00 90.94 104 ILE A O 1
ATOM 825 N N . GLY A 1 105 ? 2.593 11.304 9.794 1.00 90.31 105 GLY A N 1
ATOM 826 C CA . GLY A 1 105 ? 3.799 10.697 10.366 1.00 90.31 105 GLY A CA 1
ATOM 827 C C . GLY A 1 105 ? 4.191 9.340 9.775 1.00 90.31 105 GLY A C 1
ATOM 828 O O . GLY A 1 105 ? 5.150 8.747 10.255 1.00 90.31 105 GLY A O 1
ATOM 829 N N . TRP A 1 106 ? 3.492 8.856 8.744 1.00 92.88 106 TRP A N 1
ATOM 830 C CA . TRP A 1 106 ? 3.853 7.633 8.030 1.00 92.88 106 TRP A CA 1
ATOM 831 C C . TRP A 1 106 ? 3.362 7.658 6.581 1.00 92.88 106 TRP A C 1
ATOM 833 O O . TRP A 1 106 ? 2.285 8.171 6.262 1.00 92.88 106 TRP A O 1
ATOM 843 N N . GLU A 1 107 ? 4.145 7.063 5.691 1.00 92.50 107 GLU A N 1
ATOM 844 C CA . GLU A 1 107 ? 3.833 6.959 4.271 1.00 92.50 107 GLU A CA 1
ATOM 845 C C . GLU A 1 107 ? 4.138 5.539 3.803 1.00 92.50 107 GLU A C 1
ATOM 847 O O . GLU A 1 107 ? 5.206 5.006 4.080 1.00 92.50 107 GLU A O 1
ATOM 852 N N . THR A 1 108 ? 3.193 4.923 3.092 1.00 93.50 108 THR A N 1
ATOM 853 C CA . THR A 1 108 ? 3.406 3.621 2.454 1.00 93.50 108 THR A CA 1
ATOM 854 C C . THR A 1 108 ? 3.299 3.753 0.947 1.00 93.50 108 THR A C 1
ATOM 856 O O . THR A 1 108 ? 2.710 4.701 0.419 1.00 93.50 108 THR A O 1
ATOM 859 N N . THR A 1 109 ? 3.837 2.768 0.243 1.00 93.62 109 THR A N 1
ATOM 860 C CA . THR A 1 109 ? 3.640 2.625 -1.192 1.00 93.62 109 THR A CA 1
ATOM 861 C C . THR A 1 109 ? 3.375 1.173 -1.554 1.00 93.62 109 THR A C 1
ATOM 863 O O . THR A 1 109 ? 3.756 0.245 -0.843 1.00 93.62 109 THR A O 1
ATOM 866 N N . TRP A 1 110 ? 2.701 0.980 -2.680 1.00 91.81 110 TRP A N 1
ATOM 867 C CA . TRP A 1 110 ? 2.507 -0.331 -3.274 1.00 91.81 110 TRP A CA 1
ATOM 868 C C . TRP A 1 110 ? 3.631 -0.578 -4.284 1.00 91.81 110 TRP A C 1
ATOM 870 O O . TRP A 1 110 ? 3.605 -0.059 -5.402 1.00 91.81 110 TRP A O 1
ATOM 880 N N . HIS A 1 111 ? 4.618 -1.370 -3.883 1.00 88.81 111 HIS A N 1
ATOM 881 C CA . HIS A 1 111 ? 5.737 -1.789 -4.712 1.00 88.81 111 HIS A CA 1
ATOM 882 C C . HIS A 1 111 ? 5.293 -2.856 -5.723 1.00 88.81 111 HIS A C 1
ATOM 884 O O . HIS A 1 111 ? 4.770 -3.904 -5.342 1.00 88.81 111 HIS A O 1
ATOM 890 N N . HIS A 1 112 ? 5.496 -2.608 -7.022 1.00 87.88 112 HIS A N 1
ATOM 891 C CA . HIS A 1 112 ? 5.305 -3.621 -8.066 1.00 87.88 112 HIS A CA 1
ATOM 892 C C . HIS A 1 112 ? 6.510 -4.561 -8.106 1.00 87.88 112 HIS A C 1
ATOM 894 O O . HIS A 1 112 ? 7.565 -4.183 -8.619 1.00 87.88 112 HIS A O 1
ATOM 900 N N . HIS A 1 113 ? 6.329 -5.790 -7.631 1.00 81.88 113 HIS A N 1
ATOM 901 C CA . HIS A 1 113 ? 7.388 -6.788 -7.555 1.00 81.88 113 HIS A CA 1
ATOM 902 C C . HIS A 1 113 ? 7.996 -7.100 -8.937 1.00 81.88 113 HIS A C 1
ATOM 904 O O . HIS A 1 113 ? 7.303 -7.487 -9.874 1.00 81.88 113 HIS A O 1
ATOM 910 N N . GLU A 1 114 ? 9.321 -7.034 -9.079 1.00 73.06 114 GLU A N 1
ATOM 911 C CA . GLU A 1 114 ? 9.975 -7.173 -10.391 1.00 73.06 114 GLU A CA 1
ATOM 912 C C . GLU A 1 114 ? 9.795 -8.543 -11.070 1.00 73.06 114 GLU A C 1
ATOM 914 O O . GLU A 1 114 ? 9.608 -8.623 -12.285 1.00 73.06 114 GLU A O 1
ATOM 919 N N . ARG A 1 115 ? 9.906 -9.636 -10.302 1.00 69.75 115 ARG A N 1
ATOM 920 C CA . ARG A 1 115 ? 9.929 -11.016 -10.827 1.00 69.75 115 ARG A CA 1
ATOM 921 C C . ARG A 1 115 ? 8.565 -11.704 -10.852 1.00 69.75 115 ARG A C 1
ATOM 923 O O . ARG A 1 115 ? 8.300 -12.485 -11.760 1.00 69.75 115 ARG A O 1
ATOM 930 N N . VAL A 1 116 ? 7.717 -11.431 -9.863 1.00 75.06 116 VAL A N 1
ATOM 931 C CA . VAL A 1 116 ? 6.406 -12.069 -9.732 1.00 75.06 116 VAL A CA 1
ATOM 932 C C . VAL A 1 116 ? 5.350 -11.167 -10.360 1.00 75.06 116 VAL A C 1
ATOM 934 O O . VAL A 1 116 ? 5.011 -10.117 -9.820 1.00 75.06 116 VAL A O 1
ATOM 937 N N . GLY A 1 117 ? 4.836 -11.589 -11.517 1.00 78.31 117 GLY A N 1
ATOM 938 C CA . GLY A 1 117 ? 3.762 -10.901 -12.230 1.00 78.31 117 GLY A CA 1
ATOM 939 C C . GLY A 1 117 ? 2.550 -10.639 -11.341 1.00 78.31 117 GLY A C 1
ATOM 940 O O . GLY A 1 117 ? 2.046 -11.562 -10.704 1.00 78.31 117 GLY A O 1
ATOM 941 N N . GLY A 1 118 ? 2.086 -9.390 -11.309 1.00 79.88 118 GLY A N 1
ATOM 942 C CA . GLY A 1 118 ? 0.872 -8.998 -10.596 1.00 79.88 118 GLY A CA 1
ATOM 943 C C . GLY A 1 118 ? 1.005 -8.890 -9.079 1.00 79.88 118 GLY A C 1
ATOM 944 O O . GLY A 1 118 ? 0.020 -8.544 -8.435 1.00 79.88 118 GLY A O 1
ATOM 945 N N . LEU A 1 119 ? 2.171 -9.165 -8.492 1.00 84.75 119 LEU A N 1
ATOM 946 C CA . LEU A 1 119 ? 2.364 -9.068 -7.047 1.00 84.75 119 LEU A CA 1
ATOM 947 C C . LEU A 1 119 ? 2.681 -7.625 -6.639 1.00 84.75 119 LEU A C 1
ATOM 949 O O . LEU A 1 119 ? 3.722 -7.079 -7.002 1.00 84.75 119 LEU A O 1
ATOM 953 N N . LEU A 1 120 ? 1.790 -7.018 -5.860 1.00 87.12 120 LEU A N 1
ATOM 954 C CA . LEU A 1 120 ? 2.052 -5.767 -5.162 1.00 87.12 120 LEU A CA 1
ATOM 955 C C . LEU A 1 120 ? 2.352 -6.029 -3.699 1.00 87.12 1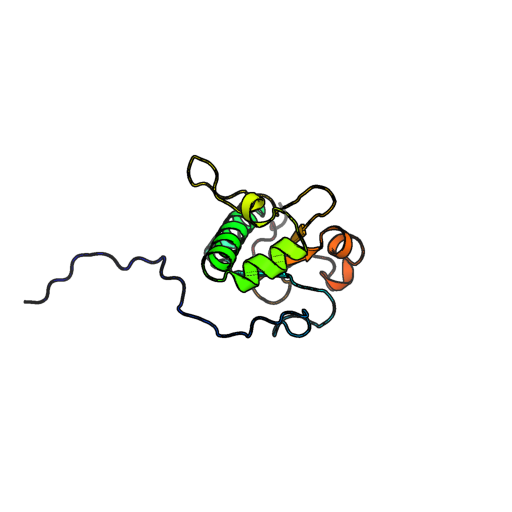20 LEU A C 1
ATOM 957 O O . LEU A 1 120 ? 1.658 -6.805 -3.045 1.00 87.12 120 LEU A O 1
ATOM 961 N N . GLN A 1 121 ? 3.353 -5.324 -3.195 1.00 89.44 121 GLN A N 1
ATOM 962 C CA . GLN A 1 121 ? 3.781 -5.389 -1.808 1.00 89.44 121 GLN A CA 1
ATOM 963 C C . GLN A 1 121 ? 3.620 -4.015 -1.170 1.00 89.44 121 GLN A C 1
ATOM 965 O O . GLN A 1 121 ? 4.061 -3.010 -1.725 1.00 89.44 121 GLN A O 1
ATOM 970 N N . LEU A 1 122 ? 2.938 -3.962 -0.032 1.00 90.75 122 LEU A N 1
ATOM 971 C CA . LEU A 1 122 ? 2.823 -2.765 0.780 1.00 90.75 122 LEU A CA 1
ATOM 972 C C . LEU A 1 122 ? 4.124 -2.601 1.556 1.00 90.75 122 LEU A C 1
ATOM 974 O O . LEU A 1 122 ? 4.473 -3.462 2.363 1.00 90.75 122 LEU A O 1
ATOM 978 N N . VAL A 1 123 ? 4.829 -1.508 1.305 1.00 90.38 123 VAL A N 1
ATOM 979 C CA . VAL A 1 123 ? 6.148 -1.233 1.883 1.00 90.38 123 VAL A CA 1
ATOM 980 C C . VAL A 1 123 ? 6.193 0.200 2.399 1.00 90.38 123 VAL A C 1
ATOM 982 O O . VAL A 1 123 ? 5.341 1.025 2.047 1.00 90.38 123 VAL A O 1
ATOM 985 N N . ASP A 1 124 ? 7.172 0.503 3.244 1.00 91.12 124 ASP A N 1
ATOM 986 C CA . ASP A 1 124 ? 7.380 1.863 3.734 1.00 91.12 124 ASP A CA 1
ATOM 987 C C . ASP A 1 124 ? 7.859 2.769 2.585 1.00 91.12 124 ASP A C 1
ATOM 989 O O . ASP A 1 124 ? 8.777 2.429 1.840 1.00 91.12 124 ASP A O 1
ATOM 993 N N . GLY A 1 125 ? 7.183 3.899 2.382 1.00 88.62 125 GLY A N 1
ATOM 994 C CA . GLY A 1 125 ? 7.434 4.804 1.258 1.00 88.62 125 GLY A CA 1
ATOM 995 C C . GLY A 1 125 ? 8.808 5.482 1.328 1.00 88.62 125 GLY A C 1
ATOM 996 O O . GLY A 1 125 ? 9.554 5.425 0.345 1.00 88.62 125 GLY A O 1
ATOM 997 N N . PRO A 1 126 ? 9.172 6.109 2.462 1.00 88.81 126 PRO A N 1
ATOM 998 C CA . PRO A 1 126 ? 10.508 6.657 2.686 1.00 88.81 126 PRO A CA 1
ATOM 999 C C . PRO A 1 126 ? 11.626 5.628 2.483 1.00 88.81 126 PRO A C 1
ATOM 1001 O O . PRO A 1 126 ? 12.603 5.912 1.782 1.00 88.81 126 PRO A O 1
ATOM 1004 N N . ASP A 1 127 ? 11.469 4.419 3.025 1.00 87.56 127 ASP A N 1
ATOM 1005 C CA . ASP A 1 127 ? 12.428 3.330 2.825 1.00 87.56 127 ASP A CA 1
ATOM 1006 C C . ASP A 1 127 ? 12.544 2.928 1.342 1.00 87.56 127 ASP A C 1
ATOM 1008 O O . ASP A 1 127 ? 13.641 2.916 0.782 1.00 87.56 127 ASP A O 1
ATOM 1012 N N . HIS A 1 128 ? 11.413 2.728 0.658 1.00 87.69 128 HIS A N 1
ATOM 1013 C CA . HIS A 1 128 ? 11.367 2.430 -0.777 1.00 87.69 128 HIS A CA 1
ATOM 1014 C C . HIS A 1 128 ? 12.053 3.492 -1.648 1.00 87.69 128 HIS A C 1
ATOM 1016 O O . HIS A 1 128 ? 12.696 3.171 -2.651 1.00 87.69 128 HIS A O 1
ATOM 1022 N N . ASN A 1 129 ? 11.920 4.766 -1.280 1.00 85.06 129 ASN A N 1
ATOM 1023 C CA . ASN A 1 129 ? 12.523 5.870 -2.021 1.00 85.06 129 ASN A CA 1
ATOM 1024 C C . ASN A 1 129 ? 14.030 5.986 -1.761 1.00 85.06 129 ASN A C 1
ATOM 1026 O O . ASN A 1 129 ? 14.793 6.230 -2.694 1.00 85.06 129 ASN A O 1
ATOM 1030 N N . SER A 1 130 ? 14.462 5.804 -0.511 1.00 84.81 130 SER A N 1
ATOM 1031 C CA . SER A 1 130 ? 15.875 5.899 -0.125 1.00 84.81 130 SER A CA 1
ATOM 1032 C C . SER A 1 130 ? 16.706 4.714 -0.620 1.00 84.81 130 SER A C 1
ATOM 1034 O O . SER A 1 130 ? 17.840 4.900 -1.061 1.00 84.81 130 SER A O 1
ATOM 1036 N N . ARG A 1 131 ? 16.129 3.508 -0.625 1.00 83.06 131 ARG A N 1
ATOM 1037 C CA . ARG A 1 131 ? 16.796 2.264 -1.030 1.00 83.06 131 ARG A CA 1
ATOM 1038 C C . ARG A 1 131 ? 16.309 1.762 -2.382 1.00 83.06 131 ARG A C 1
ATOM 1040 O O . ARG A 1 131 ? 16.094 0.574 -2.582 1.00 83.06 131 ARG A O 1
ATOM 1047 N N . HIS A 1 132 ? 16.146 2.668 -3.343 1.00 77.69 132 HIS A N 1
ATOM 1048 C CA . HIS A 1 132 ? 15.515 2.358 -4.629 1.00 77.69 132 HIS A CA 1
ATOM 1049 C C . HIS A 1 132 ? 16.103 1.125 -5.345 1.00 77.69 132 HIS A C 1
ATOM 1051 O O . HIS A 1 132 ? 15.352 0.365 -5.942 1.00 77.69 132 HIS A O 1
ATOM 1057 N N . LEU A 1 133 ? 17.418 0.893 -5.264 1.00 81.50 133 LEU A N 1
ATOM 1058 C CA . LEU A 1 133 ? 18.084 -0.255 -5.900 1.00 81.50 133 LEU A CA 1
ATOM 1059 C C . LEU A 1 133 ? 17.802 -1.599 -5.212 1.00 81.50 133 LEU A C 1
ATOM 1061 O O . LEU A 1 133 ? 17.862 -2.633 -5.869 1.00 81.50 133 LEU A O 1
ATOM 1065 N N . ASP A 1 134 ? 17.461 -1.590 -3.925 1.00 79.56 134 ASP A N 1
ATOM 1066 C CA . ASP A 1 134 ? 17.105 -2.799 -3.176 1.00 79.56 134 ASP A CA 1
ATOM 1067 C C . ASP A 1 134 ? 15.722 -3.311 -3.586 1.00 79.56 134 ASP A C 1
ATOM 1069 O O . ASP A 1 134 ? 15.482 -4.514 -3.692 1.00 79.56 134 ASP A O 1
ATOM 1073 N N . TYR A 1 135 ? 14.819 -2.372 -3.866 1.00 77.31 135 TYR A N 1
ATOM 1074 C CA . TYR A 1 135 ? 13.488 -2.643 -4.395 1.00 77.31 135 TYR A CA 1
ATOM 1075 C C . TYR A 1 135 ? 13.513 -2.894 -5.904 1.00 77.31 135 TYR A C 1
ATOM 1077 O O . TYR A 1 135 ? 12.772 -3.740 -6.403 1.00 77.31 135 TYR A O 1
ATOM 1085 N N . HIS A 1 136 ? 14.370 -2.168 -6.626 1.00 79.44 136 HIS A N 1
ATOM 1086 C CA . HIS A 1 136 ? 14.465 -2.191 -8.083 1.00 79.44 136 HIS A CA 1
ATOM 1087 C C . HIS A 1 136 ? 15.900 -2.481 -8.553 1.00 79.44 136 HIS A C 1
ATOM 1089 O O . HIS A 1 136 ? 16.557 -1.581 -9.092 1.00 79.44 136 HIS A O 1
ATOM 1095 N N . PRO A 1 137 ? 16.434 -3.707 -8.386 1.00 72.50 137 PRO A N 1
ATOM 1096 C CA . PRO A 1 137 ? 17.810 -4.030 -8.772 1.00 72.50 137 PRO A CA 1
ATOM 1097 C C . PRO A 1 137 ? 18.086 -3.868 -10.271 1.00 72.50 137 PRO A C 1
ATOM 1099 O O . PRO A 1 137 ? 19.240 -3.711 -10.668 1.00 72.50 137 PRO A O 1
ATOM 1102 N N . LYS A 1 138 ? 17.054 -3.877 -11.129 1.00 68.94 138 LYS A N 1
ATOM 1103 C CA . LYS A 1 138 ? 17.209 -3.584 -12.568 1.00 68.94 138 LYS A CA 1
ATOM 1104 C C . LYS A 1 138 ? 17.028 -2.101 -12.916 1.00 68.94 138 LYS A C 1
ATOM 1106 O O . LYS A 1 138 ? 17.074 -1.743 -14.094 1.00 68.94 138 LYS A O 1
ATOM 1111 N N . GLY A 1 139 ? 16.807 -1.245 -11.918 1.00 63.53 139 GLY A N 1
ATOM 1112 C CA . GLY A 1 139 ? 16.564 0.191 -12.077 1.00 63.53 139 GLY A CA 1
ATOM 1113 C C . GLY A 1 139 ? 15.164 0.538 -12.595 1.00 63.53 139 GLY A C 1
ATOM 1114 O O . GLY A 1 139 ? 14.926 1.668 -13.020 1.00 63.53 139 GLY A O 1
ATOM 1115 N N . TYR A 1 140 ? 14.230 -0.419 -12.616 1.00 63.97 140 TYR A N 1
ATOM 1116 C CA . TYR A 1 140 ? 12.842 -0.175 -12.999 1.00 63.97 140 TYR A CA 1
ATOM 1117 C C . TYR A 1 140 ? 11.858 -1.068 -12.239 1.00 63.97 140 TYR A C 1
ATOM 1119 O O . TYR A 1 140 ? 12.123 -2.238 -12.005 1.00 63.97 140 TYR A O 1
ATOM 1127 N N . GLY A 1 141 ? 10.664 -0.533 -11.961 1.00 63.19 141 GLY A N 1
ATOM 1128 C CA . GLY A 1 141 ? 9.591 -1.279 -11.299 1.00 63.19 141 GLY A CA 1
ATOM 1129 C C . GLY A 1 141 ? 9.004 -2.428 -12.111 1.00 63.19 141 GLY A C 1
ATOM 1130 O O . GLY A 1 141 ? 8.942 -2.381 -13.347 1.00 63.19 141 GLY A O 1
ATOM 1131 N N . GLY A 1 142 ? 8.485 -3.433 -11.396 1.00 62.28 142 GLY A N 1
ATOM 1132 C CA . GLY A 1 142 ? 7.926 -4.661 -11.965 1.00 62.28 142 GLY A CA 1
ATOM 1133 C C . GLY A 1 142 ? 6.768 -4.457 -12.936 1.00 62.28 142 GLY A C 1
ATOM 1134 O O . GLY A 1 142 ? 6.555 -5.259 -13.836 1.00 62.28 142 GLY A O 1
ATOM 1135 N N . ARG A 1 143 ? 6.075 -3.317 -12.909 1.00 66.69 143 ARG A N 1
ATOM 1136 C CA . ARG A 1 143 ? 5.069 -3.022 -13.940 1.00 66.69 143 ARG A CA 1
ATOM 1137 C C . ARG A 1 143 ? 5.638 -3.075 -15.368 1.00 66.69 143 ARG A C 1
ATOM 1139 O O . ARG A 1 143 ? 4.934 -3.506 -16.284 1.00 66.69 143 ARG A O 1
ATOM 1146 N N . LYS A 1 144 ? 6.907 -2.687 -15.571 1.00 64.19 144 LYS A N 1
ATOM 1147 C CA . LYS A 1 144 ? 7.571 -2.815 -16.880 1.00 64.19 144 LYS A CA 1
ATOM 1148 C C . LYS A 1 144 ? 7.821 -4.277 -17.263 1.00 64.19 144 LYS A C 1
ATOM 1150 O O . LYS A 1 144 ? 7.730 -4.598 -18.443 1.00 64.19 144 LYS A O 1
ATOM 1155 N N . THR A 1 145 ? 8.078 -5.160 -16.293 1.00 60.16 145 THR A N 1
ATOM 1156 C CA . THR A 1 145 ? 8.310 -6.597 -16.534 1.00 60.16 145 THR A CA 1
ATOM 1157 C C . THR A 1 145 ? 7.021 -7.376 -16.752 1.00 60.16 145 THR A C 1
ATOM 1159 O O . THR A 1 145 ? 7.024 -8.349 -17.497 1.00 60.16 145 THR A O 1
ATOM 1162 N N . TRP A 1 146 ? 5.900 -6.935 -16.178 1.00 62.91 146 TRP A N 1
ATOM 1163 C CA . TRP A 1 146 ? 4.605 -7.619 -16.294 1.00 62.91 146 TRP A CA 1
ATOM 1164 C C . TRP A 1 146 ? 3.909 -7.409 -17.652 1.00 62.91 146 TRP A C 1
ATOM 1166 O O . TRP A 1 146 ? 2.776 -7.843 -17.843 1.00 62.91 146 TRP A O 1
ATOM 1176 N N . GLY A 1 147 ? 4.552 -6.716 -18.599 1.00 55.69 147 GLY A N 1
ATOM 1177 C CA . GLY A 1 147 ? 3.970 -6.378 -19.904 1.00 55.69 147 GLY A CA 1
ATOM 1178 C C . GLY A 1 147 ? 3.022 -5.170 -19.883 1.00 55.69 147 GLY A C 1
ATOM 1179 O O . GLY A 1 147 ? 2.297 -4.952 -20.855 1.00 55.69 147 GLY A O 1
ATOM 1180 N N . GLY A 1 148 ? 3.017 -4.403 -18.783 1.00 52.09 148 GLY A N 1
ATOM 1181 C CA . GLY A 1 148 ? 2.268 -3.152 -18.599 1.00 52.09 148 GLY A CA 1
ATOM 1182 C C . GLY A 1 148 ? 3.106 -1.879 -18.723 1.00 52.09 148 GLY A C 1
ATOM 1183 O O . GLY A 1 148 ? 2.572 -0.775 -18.587 1.00 52.09 148 GLY A O 1
ATOM 1184 N N . GLY A 1 149 ? 4.413 -2.013 -18.964 1.00 44.66 149 GLY A N 1
ATOM 1185 C CA . GLY A 1 149 ? 5.265 -0.890 -19.327 1.00 44.66 149 GLY A CA 1
ATOM 1186 C C . GLY A 1 149 ? 4.750 -0.271 -20.617 1.00 44.66 149 GLY A C 1
ATOM 1187 O O . GLY A 1 149 ? 4.468 -0.991 -21.572 1.00 44.66 149 GLY A O 1
ATOM 1188 N N . SER A 1 150 ? 4.605 1.053 -20.636 1.00 41.62 150 SER A N 1
ATOM 1189 C CA . SER A 1 150 ? 4.379 1.797 -21.867 1.00 41.62 150 SER A CA 1
ATOM 1190 C C . SER A 1 150 ? 5.457 1.370 -22.862 1.00 41.62 150 SER A C 1
ATOM 1192 O O . SER A 1 150 ? 6.617 1.748 -22.706 1.00 41.62 150 SER A O 1
ATOM 1194 N N . GLY A 1 151 ? 5.094 0.542 -23.845 1.00 35.75 151 GLY A N 1
ATOM 1195 C CA . GLY A 1 151 ? 5.878 0.440 -25.062 1.00 35.75 151 GLY A CA 1
ATOM 1196 C C . GLY A 1 151 ? 6.048 1.866 -25.558 1.00 35.75 151 GLY A C 1
ATOM 1197 O O . GLY A 1 151 ? 5.066 2.613 -25.613 1.00 35.75 151 GLY A O 1
ATOM 1198 N N . CYS A 1 152 ? 7.300 2.259 -25.759 1.00 36.38 152 CYS A N 1
ATOM 1199 C CA . CYS A 1 152 ? 7.679 3.557 -26.282 1.00 36.38 152 CYS A CA 1
ATOM 1200 C C . CYS A 1 152 ? 6.704 3.962 -27.399 1.00 36.38 152 CYS A C 1
ATOM 1202 O O . CYS A 1 152 ? 6.465 3.176 -28.318 1.00 36.38 152 CYS A O 1
ATOM 1204 N N . ARG A 1 153 ? 6.097 5.144 -27.265 1.00 35.62 153 ARG A N 1
ATOM 1205 C CA . ARG A 1 153 ? 5.543 5.852 -28.418 1.00 35.62 153 ARG A CA 1
ATOM 1206 C C . ARG A 1 153 ? 6.688 6.520 -29.156 1.00 35.62 153 ARG A C 1
ATOM 1208 O O . ARG A 1 153 ? 7.601 6.998 -28.445 1.00 35.62 153 ARG A O 1
#

Secondary structure (DSSP, 8-state):
-----S---TT---S-------TTS---TT--SSS---EEEE--GGGTTS-HHHHHHHHHHHHHHHHHH-HHHHHHHHHHSTTHHHHHS--TTSPPPSS--EETTEEEEEEE-SSSTTEEEEEEHHHHHHTHHHH-TTSS-GGGTTT-S----

Organism: NCBI:txid593905

pLDDT: mean 75.13, std 20.46, range [35.44, 95.44]

Sequence (153 aa):
PISIRGGINLYQYAPNPISWIDPLGLASTNNPGVYDVYGEARLPSDMYRMSDGKHFQEANRQLYYQMKNDPQFKATLEGKYPGIFEKVSPGKRGAFPRKAPTGIGWETTWHHHERVGGLLQLVDGPDHNSRHLDYHPKGYGGRKTWGGGSGCR

Foldseek 3Di:
DDDDDDDDPPPPPPPDDPDDDDLPQQDDVPQPSLFGFLDKFFDDLVCLQPDLLVLQQRRLVVVLVVCVVDVVSVVSVCVVAPCQNVQSAAPPVRGGGSAHRDDVPFDWHFAAQQPDARMTTIHGPVCCVVPVCSSPVVNDGNSVVSVNPPPDD